Protein AF-A0A917DH61-F1 (afdb_monomer_lite)

Radius of gyration: 12.41 Å; chains: 1; bounding box: 27×29×29 Å

Structure (mmCIF, N/CA/C/O backbone):
data_AF-A0A917DH61-F1
#
_entry.id   AF-A0A917DH61-F1
#
loop_
_atom_site.group_PDB
_atom_site.id
_atom_site.type_symbol
_atom_site.label_atom_id
_atom_site.label_alt_id
_atom_site.label_comp_id
_atom_site.label_asym_id
_atom_site.label_entity_id
_atom_site.label_seq_id
_atom_site.pdbx_PDB_ins_code
_atom_site.Cartn_x
_atom_site.Cartn_y
_atom_site.Cartn_z
_atom_site.occupancy
_atom_site.B_iso_or_equiv
_atom_site.auth_seq_id
_atom_site.auth_comp_id
_atom_site.auth_asym_id
_atom_site.auth_atom_id
_atom_site.pdbx_PDB_model_num
ATOM 1 N N . MET A 1 1 ? -0.639 18.824 13.195 1.00 48.50 1 MET A N 1
ATOM 2 C CA . MET A 1 1 ? -1.258 17.898 12.220 1.00 48.50 1 MET A CA 1
ATOM 3 C C . MET A 1 1 ? -0.191 17.577 11.191 1.00 48.50 1 MET A C 1
ATOM 5 O O . MET A 1 1 ? 0.442 18.518 10.734 1.00 48.50 1 MET A O 1
ATOM 9 N N . ALA A 1 2 ? 0.090 16.305 10.901 1.00 59.81 2 ALA A N 1
ATOM 10 C CA . ALA A 1 2 ? 1.034 15.977 9.833 1.00 59.81 2 ALA A CA 1
ATOM 11 C C . ALA A 1 2 ? 0.418 16.414 8.496 1.00 59.81 2 ALA A C 1
ATOM 13 O O . ALA A 1 2 ? -0.699 16.005 8.175 1.00 59.81 2 ALA A O 1
ATOM 14 N N . ASN A 1 3 ? 1.105 17.286 7.761 1.00 81.62 3 ASN A N 1
ATOM 15 C CA . ASN A 1 3 ? 0.682 17.672 6.420 1.00 81.62 3 ASN A CA 1
ATOM 16 C C . ASN A 1 3 ? 0.964 16.491 5.489 1.00 81.62 3 ASN A C 1
ATOM 18 O O . ASN A 1 3 ? 2.125 16.183 5.236 1.00 81.62 3 ASN A O 1
ATOM 22 N N . LEU A 1 4 ? -0.093 15.812 5.037 1.00 84.94 4 LEU A N 1
ATOM 23 C CA . LEU A 1 4 ? 0.026 14.737 4.054 1.00 84.94 4 LEU A CA 1
ATOM 24 C C . LEU A 1 4 ? 0.264 15.306 2.655 1.00 84.94 4 LEU A C 1
ATOM 26 O O . LEU A 1 4 ? -0.376 16.292 2.274 1.00 84.94 4 LEU A O 1
ATOM 30 N N . THR A 1 5 ? 1.105 14.633 1.873 1.00 88.81 5 THR A N 1
ATOM 31 C CA . THR A 1 5 ? 1.207 14.882 0.426 1.00 88.81 5 THR A CA 1
ATOM 32 C C . THR A 1 5 ? -0.046 14.376 -0.297 1.00 88.81 5 THR A C 1
ATOM 34 O O . THR A 1 5 ? -0.807 13.571 0.244 1.00 88.81 5 THR A O 1
ATOM 37 N N . ASP A 1 6 ? -0.280 14.820 -1.533 1.00 85.19 6 ASP A N 1
ATOM 38 C CA . ASP A 1 6 ? -1.412 14.314 -2.325 1.00 85.19 6 ASP A CA 1
ATOM 39 C C . ASP A 1 6 ? -1.281 12.817 -2.625 1.00 85.19 6 ASP A C 1
ATOM 41 O O . ASP A 1 6 ? -2.263 12.085 -2.544 1.00 85.19 6 ASP A O 1
ATOM 45 N N . VAL A 1 7 ? -0.050 12.341 -2.832 1.00 86.88 7 VAL A N 1
ATOM 46 C CA . VAL A 1 7 ? 0.255 10.911 -2.966 1.00 86.88 7 VAL A CA 1
ATOM 47 C C . VAL A 1 7 ? -0.136 10.142 -1.705 1.00 86.88 7 VAL A C 1
ATOM 49 O O . VAL A 1 7 ? -0.782 9.103 -1.790 1.00 86.88 7 VAL A O 1
ATOM 52 N N . GLU A 1 8 ? 0.220 10.644 -0.523 1.00 90.69 8 GLU A N 1
ATOM 53 C CA . GLU A 1 8 ? -0.079 9.961 0.738 1.00 90.69 8 GLU A CA 1
ATOM 54 C C . GLU A 1 8 ? -1.583 9.852 1.000 1.00 90.69 8 GLU A C 1
ATOM 56 O O . GLU A 1 8 ? -2.040 8.855 1.561 1.00 90.69 8 GLU A O 1
ATOM 61 N N . LYS A 1 9 ? -2.376 10.837 0.559 1.00 89.62 9 LYS A N 1
ATOM 62 C CA . LYS A 1 9 ? -3.839 10.799 0.698 1.00 89.62 9 LYS A CA 1
ATOM 63 C C . LYS A 1 9 ? -4.463 9.600 -0.024 1.00 89.62 9 LYS A C 1
ATOM 65 O O . LYS A 1 9 ? -5.498 9.118 0.434 1.00 89.62 9 LYS A O 1
ATOM 70 N N . HIS A 1 10 ? -3.825 9.073 -1.071 1.00 88.75 10 HIS A N 1
ATOM 71 C CA . HIS A 1 10 ? -4.290 7.876 -1.782 1.00 88.75 10 HIS A CA 1
ATOM 72 C C . HIS A 1 10 ? -4.228 6.596 -0.934 1.00 88.75 10 HIS A C 1
ATOM 74 O O . HIS A 1 10 ? -4.900 5.619 -1.253 1.00 88.75 10 HIS A O 1
ATOM 80 N N . TYR A 1 11 ? -3.449 6.588 0.152 1.00 92.75 11 TYR A N 1
ATOM 81 C CA . TYR A 1 11 ? -3.307 5.428 1.038 1.00 92.75 11 TYR A CA 1
ATOM 82 C C . TYR A 1 11 ? -4.138 5.547 2.321 1.00 92.75 11 TYR A C 1
ATOM 84 O O . TYR A 1 11 ? -3.966 4.758 3.252 1.00 92.75 11 TYR A O 1
ATOM 92 N N . LEU A 1 12 ? -5.041 6.529 2.395 1.00 93.00 12 LEU A N 1
ATOM 93 C CA . LEU A 1 12 ? -5.978 6.646 3.506 1.00 93.00 12 LEU A CA 1
ATOM 94 C C . LEU A 1 12 ? -6.954 5.468 3.505 1.00 93.00 12 LEU A C 1
ATOM 96 O O . LEU A 1 12 ? -7.626 5.201 2.508 1.00 93.00 12 LEU A O 1
ATOM 100 N N . ILE A 1 13 ? -7.077 4.824 4.662 1.00 94.06 13 ILE A N 1
ATOM 101 C CA . ILE A 1 13 ? -8.104 3.813 4.930 1.00 94.06 13 ILE A CA 1
ATOM 102 C C . ILE A 1 13 ? -9.349 4.469 5.553 1.00 94.06 13 ILE A C 1
ATOM 104 O O . ILE A 1 13 ? -9.340 5.652 5.915 1.00 94.06 13 ILE A O 1
ATOM 108 N N . THR A 1 14 ? -10.451 3.728 5.657 1.00 94.62 14 THR A N 1
ATOM 109 C CA . THR A 1 14 ? -11.762 4.268 6.072 1.00 94.62 14 THR A CA 1
ATOM 110 C C . THR A 1 14 ? -11.862 4.646 7.554 1.00 94.62 14 THR A C 1
ATOM 112 O O . THR A 1 14 ? -12.818 5.318 7.941 1.00 94.62 14 THR A O 1
ATOM 115 N N . ASP A 1 15 ? -10.868 4.285 8.371 1.00 94.69 15 ASP A N 1
ATOM 116 C CA . ASP A 1 15 ? -10.806 4.617 9.794 1.00 94.69 15 ASP A CA 1
ATOM 117 C C . ASP A 1 15 ? -10.911 6.121 10.109 1.00 94.69 15 ASP A C 1
ATOM 119 O O . ASP A 1 15 ? -10.683 7.017 9.290 1.00 94.69 15 ASP A O 1
ATOM 123 N N . ASN A 1 16 ? -11.183 6.392 11.387 1.00 91.56 16 ASN A N 1
ATOM 124 C CA . ASN A 1 16 ? -11.185 7.726 11.974 1.00 91.56 16 ASN A CA 1
ATOM 125 C C . ASN A 1 16 ? -9.915 7.997 12.799 1.00 91.56 16 ASN A C 1
ATOM 127 O O . ASN A 1 16 ? -9.175 7.090 13.190 1.00 91.56 16 ASN A O 1
ATOM 131 N N . GLY A 1 17 ? -9.680 9.277 13.103 1.00 92.19 17 GLY A N 1
ATOM 132 C CA . GLY A 1 17 ? -8.552 9.706 13.933 1.00 92.19 17 GLY A CA 1
ATOM 133 C C . GLY A 1 17 ? -7.205 9.305 13.331 1.00 92.19 17 GLY A C 1
ATOM 134 O O . GLY A 1 17 ? -7.007 9.439 12.127 1.00 92.19 17 GLY A O 1
ATOM 135 N N . ASN A 1 18 ? -6.289 8.810 14.166 1.00 92.81 18 ASN A N 1
ATOM 136 C CA . ASN A 1 18 ? -4.944 8.430 13.726 1.00 92.81 18 ASN A CA 1
ATOM 137 C C . ASN A 1 18 ? -4.900 7.081 12.997 1.00 92.81 18 ASN A C 1
ATOM 139 O O . ASN A 1 18 ? -3.976 6.829 12.232 1.00 92.81 18 ASN A O 1
ATOM 143 N N . LYS A 1 19 ? -5.901 6.212 13.185 1.00 94.31 19 LYS A N 1
ATOM 144 C CA . LYS A 1 19 ? -5.906 4.878 12.564 1.00 94.31 19 LYS A CA 1
ATOM 145 C C . LYS A 1 19 ? -5.972 4.943 11.037 1.00 94.31 19 LYS A C 1
ATOM 147 O O . LYS A 1 19 ? -5.417 4.073 10.381 1.00 94.31 19 LYS A O 1
ATOM 152 N N . LYS A 1 20 ? -6.555 6.007 10.477 1.00 94.19 20 LYS A N 1
ATOM 153 C CA . LYS A 1 20 ? -6.629 6.233 9.024 1.00 94.19 20 LYS A CA 1
ATOM 154 C C . LYS A 1 20 ? -5.269 6.363 8.336 1.00 94.19 20 LYS A C 1
ATOM 156 O O . LYS A 1 20 ? -5.193 6.199 7.124 1.00 94.19 20 LYS A O 1
ATOM 161 N N . PHE A 1 21 ? -4.219 6.664 9.103 1.00 95.12 21 PHE A N 1
ATOM 162 C CA . PHE A 1 21 ? -2.850 6.781 8.607 1.00 95.12 21 PHE A CA 1
ATOM 163 C C . PHE A 1 21 ? -2.073 5.461 8.675 1.00 95.12 21 PHE A C 1
ATOM 165 O O . PHE A 1 21 ? -0.942 5.418 8.222 1.00 95.12 21 PHE A O 1
ATOM 172 N N . TYR A 1 22 ? -2.667 4.369 9.173 1.00 96.19 22 TYR A N 1
ATOM 173 C CA . TYR A 1 22 ? -1.954 3.109 9.409 1.00 96.19 22 TYR A CA 1
ATOM 174 C C . TYR A 1 22 ? -1.188 2.588 8.182 1.00 96.19 22 TYR A C 1
ATOM 176 O O . TYR A 1 22 ? -0.031 2.190 8.302 1.00 96.19 22 TYR A O 1
ATOM 184 N N . LEU A 1 23 ? -1.808 2.624 6.998 1.00 95.88 23 LEU A N 1
ATOM 185 C CA . LEU A 1 23 ? -1.148 2.187 5.767 1.00 95.88 23 LEU A CA 1
ATOM 186 C C . LEU A 1 23 ? -0.086 3.189 5.286 1.00 95.88 23 LEU A C 1
ATOM 188 O O . LEU A 1 23 ? 0.946 2.775 4.769 1.00 95.88 23 LEU A O 1
ATOM 192 N N . ILE A 1 24 ? -0.307 4.491 5.498 1.00 95.62 24 ILE A N 1
ATOM 193 C CA . ILE A 1 24 ? 0.672 5.546 5.192 1.00 95.62 24 ILE A CA 1
ATOM 194 C C . ILE A 1 24 ? 1.927 5.353 6.045 1.00 95.62 24 ILE A C 1
ATOM 196 O O . ILE A 1 24 ? 3.030 5.355 5.508 1.00 95.62 24 ILE A O 1
ATOM 200 N N . ASP A 1 25 ? 1.759 5.141 7.349 1.00 96.94 25 ASP A N 1
ATOM 201 C CA . ASP A 1 25 ? 2.864 4.929 8.284 1.00 96.94 25 ASP A CA 1
ATOM 202 C C . ASP A 1 25 ? 3.666 3.676 7.898 1.00 96.94 25 ASP A C 1
ATOM 204 O O . ASP A 1 25 ? 4.893 3.726 7.813 1.00 96.94 25 ASP A O 1
ATOM 208 N N . PHE A 1 26 ? 2.974 2.579 7.559 1.00 97.56 26 PHE A N 1
ATOM 209 C CA . PHE A 1 26 ? 3.606 1.356 7.057 1.00 97.56 26 PHE A CA 1
ATOM 210 C C . PHE A 1 26 ? 4.409 1.598 5.770 1.00 97.56 26 PHE A C 1
ATOM 212 O O . PHE A 1 26 ? 5.522 1.089 5.625 1.00 97.56 26 PHE A O 1
ATOM 219 N N . ILE A 1 27 ? 3.859 2.364 4.823 1.00 97.31 27 ILE A N 1
ATOM 220 C CA . ILE A 1 27 ? 4.537 2.688 3.564 1.00 97.31 27 ILE A CA 1
ATOM 221 C C . ILE A 1 27 ? 5.789 3.524 3.832 1.00 97.31 27 ILE A C 1
ATOM 223 O O . ILE A 1 27 ? 6.858 3.155 3.349 1.00 97.31 27 ILE A O 1
ATOM 227 N N . LYS A 1 28 ? 5.687 4.585 4.641 1.00 97.06 28 LYS A N 1
ATOM 228 C CA . LYS A 1 28 ? 6.816 5.466 4.981 1.00 97.06 28 LYS A CA 1
ATOM 229 C C . LYS A 1 28 ? 7.965 4.703 5.621 1.00 97.06 28 LYS A C 1
ATOM 231 O O . LYS A 1 28 ? 9.093 4.791 5.149 1.00 97.06 28 LYS A O 1
ATOM 236 N N . GLU A 1 29 ? 7.664 3.873 6.618 1.00 97.81 29 GLU A N 1
ATOM 237 C CA . GLU A 1 29 ? 8.666 3.037 7.287 1.00 97.81 29 GLU A CA 1
ATOM 238 C C . GLU A 1 29 ? 9.419 2.141 6.287 1.00 97.81 29 GLU A C 1
ATOM 240 O O . GLU A 1 29 ? 10.622 1.912 6.414 1.00 97.81 29 GLU A O 1
ATOM 245 N N . ASN A 1 30 ? 8.734 1.627 5.262 1.00 98.19 30 ASN A N 1
ATOM 246 C CA . ASN A 1 30 ? 9.349 0.751 4.267 1.00 98.19 30 ASN A CA 1
ATOM 247 C C . ASN A 1 30 ? 10.011 1.500 3.100 1.00 98.19 30 ASN A C 1
ATOM 249 O O . ASN A 1 30 ? 10.916 0.943 2.476 1.00 98.19 30 ASN A O 1
ATOM 253 N N . GLN A 1 31 ? 9.635 2.753 2.847 1.00 97.31 31 GLN A N 1
ATOM 254 C CA . GLN A 1 31 ? 10.371 3.668 1.971 1.00 97.31 31 GLN A CA 1
ATOM 255 C C . GLN A 1 31 ? 11.703 4.077 2.604 1.00 97.31 31 GLN A C 1
ATOM 257 O O . GLN A 1 31 ? 12.744 3.977 1.961 1.00 97.31 31 GLN A O 1
ATOM 262 N N . GLU A 1 32 ? 11.701 4.431 3.891 1.00 97.56 32 GLU A N 1
ATOM 263 C CA . GLU A 1 32 ? 12.918 4.742 4.656 1.00 97.56 32 GLU A CA 1
ATOM 264 C C . GLU A 1 32 ? 13.892 3.554 4.705 1.00 97.56 32 GLU A C 1
ATOM 266 O O . GLU A 1 32 ? 15.109 3.730 4.716 1.00 97.56 32 GLU A O 1
ATOM 271 N N . ARG A 1 33 ? 13.360 2.326 4.678 1.00 97.38 33 ARG A N 1
ATOM 272 C CA . ARG A 1 33 ? 14.140 1.079 4.595 1.00 97.38 33 ARG A CA 1
ATOM 273 C C . ARG A 1 33 ? 14.578 0.695 3.179 1.00 97.38 33 ARG A C 1
ATOM 275 O O . ARG A 1 33 ? 15.216 -0.343 3.027 1.00 97.38 33 ARG A O 1
ATOM 282 N N . GLY A 1 34 ? 14.207 1.462 2.156 1.00 97.19 34 GLY A N 1
ATOM 283 C CA . GLY A 1 34 ? 14.540 1.183 0.756 1.00 97.19 34 GLY A CA 1
ATOM 284 C C . GLY A 1 34 ? 13.789 0.004 0.125 1.00 97.19 34 GLY A C 1
ATOM 285 O O . GLY A 1 34 ? 14.173 -0.442 -0.950 1.00 97.19 34 GLY A O 1
ATOM 286 N N . LYS A 1 35 ? 12.728 -0.509 0.764 1.00 97.75 35 LYS A N 1
ATOM 287 C CA . LYS A 1 35 ? 11.921 -1.637 0.251 1.00 97.75 35 LYS A CA 1
ATOM 288 C C . LYS A 1 35 ? 10.801 -1.201 -0.691 1.00 97.75 35 LYS A C 1
ATOM 290 O O . LYS A 1 35 ? 10.310 -1.993 -1.491 1.00 97.75 35 LYS A O 1
ATOM 295 N N . LEU A 1 36 ? 10.353 0.045 -0.562 1.00 98.00 36 LEU A N 1
ATOM 296 C CA . LEU A 1 36 ? 9.324 0.649 -1.403 1.00 98.00 36 LEU A CA 1
ATOM 297 C C . LEU A 1 36 ? 9.859 1.940 -2.019 1.00 98.00 36 LEU A C 1
ATOM 299 O O . LEU A 1 36 ? 10.642 2.658 -1.401 1.00 98.00 36 LEU A O 1
ATOM 303 N N . GLY A 1 37 ? 9.410 2.237 -3.235 1.00 96.06 37 GLY A N 1
ATOM 304 C CA . GLY A 1 37 ? 9.631 3.532 -3.870 1.00 96.06 37 GLY A CA 1
ATOM 305 C C . GLY A 1 37 ? 8.598 4.565 -3.426 1.00 96.06 37 GLY A C 1
ATOM 306 O O . GLY A 1 37 ? 7.744 4.284 -2.592 1.00 96.06 37 GLY A O 1
ATOM 307 N N . GLU A 1 38 ? 8.640 5.760 -4.012 1.00 92.56 38 GLU A N 1
ATOM 308 C CA . GLU A 1 38 ? 7.827 6.913 -3.584 1.00 92.56 38 GLU A CA 1
ATOM 309 C C . GLU A 1 38 ? 6.308 6.695 -3.697 1.00 92.56 38 GLU A C 1
ATOM 311 O O . GLU A 1 38 ? 5.539 7.233 -2.900 1.00 92.56 38 GLU A O 1
ATOM 316 N N . ILE A 1 39 ? 5.862 5.898 -4.675 1.00 93.62 39 ILE A N 1
ATOM 317 C CA . ILE A 1 39 ? 4.438 5.725 -4.997 1.00 93.62 39 ILE A CA 1
ATOM 318 C C . ILE A 1 39 ? 4.110 4.234 -5.191 1.00 93.62 39 ILE A C 1
ATOM 320 O O . ILE A 1 39 ? 3.849 3.809 -6.321 1.00 93.62 39 ILE A O 1
ATOM 324 N N . PRO A 1 40 ? 4.186 3.403 -4.135 1.00 95.81 40 PRO A N 1
ATOM 325 C CA . PRO A 1 40 ? 3.944 1.976 -4.268 1.00 95.81 40 PRO A CA 1
ATOM 326 C C . PRO A 1 40 ? 2.481 1.693 -4.618 1.00 95.81 40 PRO A C 1
ATOM 328 O O . PRO A 1 40 ? 1.549 2.366 -4.174 1.00 95.81 40 PRO A O 1
ATOM 331 N N . MET A 1 41 ? 2.275 0.646 -5.403 1.00 95.19 41 MET A N 1
ATOM 332 C CA . MET A 1 41 ? 0.941 0.159 -5.728 1.00 95.19 41 MET A CA 1
ATOM 333 C C . MET A 1 41 ? 0.358 -0.593 -4.527 1.00 95.19 41 MET A C 1
ATOM 335 O O . MET A 1 41 ? 1.062 -1.359 -3.878 1.00 95.19 41 MET A O 1
ATOM 339 N N . VAL A 1 42 ? -0.929 -0.424 -4.238 1.00 95.56 42 VAL A N 1
ATOM 340 C CA . VAL A 1 42 ? -1.635 -1.178 -3.197 1.00 95.56 42 VAL A CA 1
ATOM 341 C C . VAL A 1 42 ? -2.590 -2.160 -3.856 1.00 95.56 42 VAL A C 1
ATOM 343 O O . VAL A 1 42 ? -3.366 -1.808 -4.750 1.00 95.56 42 VAL A O 1
ATOM 346 N N . VAL A 1 43 ? -2.534 -3.403 -3.390 1.00 95.62 43 VAL A N 1
ATOM 347 C CA . VAL A 1 43 ? -3.393 -4.507 -3.811 1.00 95.62 43 VAL A CA 1
ATOM 348 C C . VAL A 1 43 ? -4.101 -5.041 -2.572 1.00 95.62 43 VAL A C 1
ATOM 350 O O . VAL A 1 43 ? -3.437 -5.441 -1.623 1.00 95.62 43 VAL A O 1
ATOM 353 N N . VAL A 1 44 ? -5.431 -5.057 -2.577 1.00 96.25 44 VAL A N 1
ATOM 354 C CA . VAL A 1 44 ? -6.261 -5.597 -1.491 1.00 96.25 44 VAL A CA 1
ATOM 355 C C . VAL A 1 44 ? -6.906 -6.886 -1.983 1.00 96.25 44 VAL A C 1
ATOM 357 O O . VAL A 1 44 ? -7.622 -6.866 -2.982 1.00 96.25 44 VAL A O 1
ATOM 360 N N . ASP A 1 45 ? -6.615 -8.011 -1.329 1.00 96.19 45 ASP A N 1
ATOM 361 C CA . ASP A 1 45 ? -7.144 -9.342 -1.670 1.00 96.19 45 ASP A CA 1
ATOM 362 C C . ASP A 1 45 ? -7.008 -9.681 -3.168 1.00 96.19 45 ASP A C 1
ATOM 364 O O . ASP A 1 45 ? -7.941 -10.118 -3.844 1.00 96.19 45 ASP A O 1
ATOM 368 N N . GLY A 1 46 ? -5.818 -9.411 -3.714 1.00 93.56 46 GLY A N 1
ATOM 369 C CA . GLY A 1 46 ? -5.486 -9.638 -5.123 1.00 93.56 46 GLY A CA 1
ATOM 370 C C . GLY A 1 46 ? -6.042 -8.594 -6.099 1.00 93.56 46 GLY A C 1
ATOM 371 O O . GLY A 1 46 ? -5.752 -8.671 -7.292 1.00 93.56 46 GLY A O 1
ATOM 372 N N . LYS A 1 47 ? -6.800 -7.596 -5.626 1.00 92.31 47 LYS A N 1
ATOM 373 C CA . LYS A 1 47 ? -7.360 -6.519 -6.453 1.00 92.31 47 LYS A CA 1
ATOM 374 C C . LYS A 1 47 ? -6.547 -5.229 -6.304 1.00 92.31 47 LYS A C 1
ATOM 376 O O . LYS A 1 47 ? -6.467 -4.686 -5.203 1.00 92.31 47 LYS A O 1
ATOM 381 N N . PRO A 1 48 ? -5.954 -4.704 -7.386 1.00 91.06 48 PRO A N 1
ATOM 382 C CA . PRO A 1 48 ? -5.380 -3.363 -7.401 1.00 91.06 48 PRO A CA 1
ATOM 383 C C . PRO A 1 48 ? -6.378 -2.291 -6.959 1.00 91.06 48 PRO A C 1
ATOM 385 O O . PRO A 1 48 ? -7.464 -2.191 -7.529 1.00 91.06 48 PRO A O 1
ATOM 388 N N . VAL A 1 49 ? -5.997 -1.472 -5.980 1.00 89.19 49 VAL A N 1
ATOM 389 C CA . VAL A 1 49 ? -6.825 -0.351 -5.492 1.00 89.19 49 VAL A CA 1
ATOM 390 C C . VAL A 1 49 ? -6.148 1.003 -5.656 1.00 89.19 49 VAL A C 1
ATOM 392 O O . VAL A 1 49 ? -6.833 2.020 -5.669 1.00 89.19 49 VAL A O 1
ATOM 395 N N . THR A 1 50 ? -4.826 1.035 -5.843 1.00 80.62 50 THR A N 1
ATOM 396 C CA . THR A 1 50 ? -4.106 2.253 -6.220 1.00 80.62 50 THR A CA 1
ATOM 397 C C . THR A 1 50 ? -3.262 2.027 -7.469 1.00 80.62 50 THR A C 1
ATOM 399 O O . THR A 1 50 ? -2.782 0.924 -7.728 1.00 80.62 50 THR A O 1
ATOM 402 N N . TYR A 1 51 ? -3.072 3.086 -8.255 1.00 72.88 51 TYR A N 1
ATOM 403 C CA . TYR A 1 51 ? -2.147 3.114 -9.384 1.00 72.88 51 TYR A CA 1
ATOM 404 C C . TYR A 1 51 ? -1.416 4.454 -9.381 1.00 72.88 51 TYR A C 1
ATOM 406 O O . TYR A 1 51 ? -2.062 5.492 -9.265 1.00 72.88 51 TYR A O 1
ATOM 414 N N . HIS A 1 52 ? -0.094 4.458 -9.578 1.00 69.69 52 HIS A N 1
ATOM 415 C CA . HIS A 1 52 ? 0.711 5.692 -9.551 1.00 69.69 52 HIS A CA 1
ATOM 416 C C . HIS A 1 52 ? 0.372 6.692 -10.670 1.00 69.69 52 HIS A C 1
ATOM 418 O O . HIS A 1 52 ? 0.843 7.822 -10.646 1.00 69.69 52 HIS A O 1
ATOM 424 N N . TYR A 1 53 ? -0.402 6.267 -11.671 1.00 66.44 53 TYR A N 1
ATOM 425 C CA . TYR A 1 53 ? -0.790 7.052 -12.844 1.00 66.44 53 TYR A CA 1
ATOM 426 C C . TYR A 1 53 ? -2.284 7.417 -12.878 1.00 66.44 53 TYR A C 1
ATOM 428 O O . TYR A 1 53 ? -2.735 7.989 -13.868 1.00 66.44 53 TYR A O 1
ATOM 436 N N . LYS A 1 54 ? -3.067 7.065 -11.847 1.00 66.62 54 LYS A N 1
ATOM 437 C CA . LYS A 1 54 ? -4.479 7.461 -11.731 1.00 66.62 54 LYS A CA 1
ATOM 438 C C . LYS A 1 54 ? -4.671 8.405 -10.555 1.00 66.62 54 LYS A C 1
ATOM 440 O O . LYS A 1 54 ? -4.154 8.157 -9.470 1.00 66.62 54 LYS A O 1
ATOM 445 N N . GLU A 1 55 ? -5.493 9.425 -10.767 1.00 64.81 55 GLU A N 1
ATOM 446 C CA . GLU A 1 55 ? -6.106 10.156 -9.663 1.00 64.81 55 GLU A CA 1
ATOM 447 C C . GLU A 1 55 ? -7.043 9.211 -8.908 1.00 64.81 55 GLU A C 1
ATOM 449 O O . GLU A 1 55 ? -7.903 8.550 -9.501 1.00 64.81 55 GLU A O 1
ATOM 454 N N . LEU A 1 56 ? -6.837 9.109 -7.599 1.00 64.56 56 LEU A N 1
ATOM 455 C CA . LEU A 1 5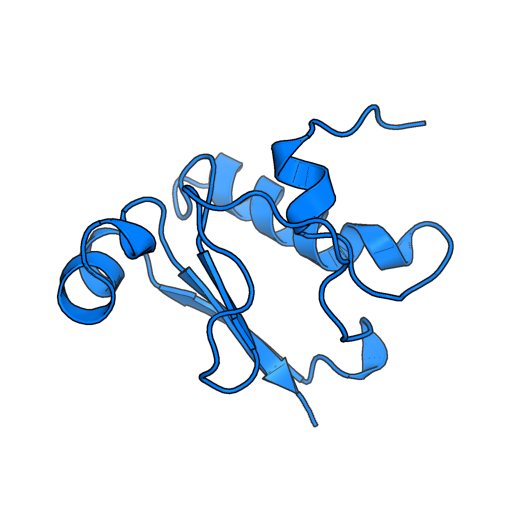6 ? -7.663 8.302 -6.715 1.00 64.56 56 LEU A CA 1
ATOM 456 C C . LEU A 1 56 ? -8.488 9.264 -5.876 1.00 64.56 56 LEU A C 1
ATOM 458 O O . LEU A 1 56 ? -8.015 9.832 -4.896 1.00 64.56 56 LEU A O 1
ATOM 462 N N . ASN A 1 57 ? -9.737 9.452 -6.289 1.00 60.62 57 ASN A N 1
ATOM 463 C CA . ASN A 1 57 ? -10.669 10.347 -5.604 1.00 60.62 57 ASN A CA 1
ATOM 464 C C . ASN A 1 57 ? -11.312 9.700 -4.367 1.00 60.62 57 ASN A C 1
ATOM 466 O O . ASN A 1 57 ? -12.095 10.341 -3.669 1.00 60.62 57 ASN A O 1
ATOM 470 N N . GLU A 1 58 ? -10.988 8.438 -4.082 1.00 68.31 58 GLU A N 1
ATOM 471 C CA . GLU A 1 58 ? -11.628 7.647 -3.039 1.00 68.31 58 GLU A CA 1
ATOM 472 C C . GLU A 1 58 ? -10.591 6.992 -2.126 1.00 68.31 58 GLU A C 1
ATOM 474 O O . GLU A 1 58 ? -9.527 6.550 -2.562 1.00 68.31 58 GLU A O 1
ATOM 479 N N . LYS A 1 59 ? -10.917 6.948 -0.830 1.00 78.56 59 LYS A N 1
ATOM 480 C CA . LYS A 1 59 ? -10.140 6.213 0.172 1.00 78.56 59 LYS A CA 1
ATOM 481 C C . LYS A 1 59 ? -10.122 4.727 -0.175 1.00 78.56 59 LYS A C 1
ATOM 483 O O . LYS A 1 59 ? -11.077 4.206 -0.748 1.00 78.56 59 LYS A O 1
ATOM 488 N N . ILE A 1 60 ? -9.099 4.020 0.290 1.00 89.25 60 ILE A N 1
ATOM 489 C CA . ILE A 1 60 ? -9.086 2.561 0.219 1.00 89.25 60 ILE A CA 1
ATOM 490 C C . ILE A 1 60 ? -10.189 2.042 1.146 1.00 89.25 60 ILE A C 1
ATOM 492 O O . ILE A 1 60 ? -10.167 2.308 2.348 1.00 89.25 60 ILE A O 1
ATOM 496 N N . GLY A 1 61 ? -11.155 1.318 0.574 1.00 90.75 61 GLY A N 1
ATOM 497 C CA . GLY A 1 61 ? -12.388 0.848 1.218 1.00 90.75 61 GLY A CA 1
ATOM 498 C C . GLY A 1 61 ? -12.215 -0.252 2.272 1.00 90.75 61 GLY A C 1
ATOM 499 O O . GLY A 1 61 ? -13.049 -1.145 2.343 1.00 90.75 61 GLY A O 1
ATOM 500 N N . ILE A 1 62 ? -11.141 -0.212 3.060 1.00 94.25 62 ILE A N 1
ATOM 501 C CA . ILE A 1 62 ? -10.870 -1.123 4.179 1.00 94.25 62 ILE A CA 1
ATOM 502 C C . ILE A 1 62 ? -10.664 -0.323 5.465 1.00 94.25 62 ILE A C 1
ATOM 504 O O . ILE A 1 62 ? -10.401 0.882 5.418 1.00 94.25 62 ILE A O 1
ATOM 508 N N . SER A 1 63 ? -10.764 -0.977 6.614 1.00 95.94 63 SER A N 1
ATOM 509 C CA . SER A 1 63 ? -10.343 -0.458 7.915 1.00 95.94 63 SER A CA 1
ATOM 510 C C . SER A 1 63 ? -9.136 -1.232 8.451 1.00 95.94 63 SER A C 1
ATOM 512 O O . SER A 1 63 ? -8.829 -2.335 8.004 1.00 95.94 63 SER A O 1
ATOM 514 N N . LYS A 1 64 ? -8.449 -0.691 9.460 1.00 96.00 64 LYS A N 1
ATOM 515 C CA . LYS A 1 64 ? -7.317 -1.348 10.121 1.00 96.00 64 LYS A CA 1
ATOM 516 C C . LYS A 1 64 ? -7.721 -2.692 10.726 1.00 96.00 64 LYS A C 1
ATOM 518 O O . LYS A 1 64 ? -6.902 -3.603 10.763 1.00 96.00 64 LYS A O 1
ATOM 523 N N . ASN A 1 65 ? -8.953 -2.803 11.218 1.00 96.44 65 ASN A N 1
ATOM 524 C CA . ASN A 1 65 ? -9.445 -4.030 11.837 1.00 96.44 65 ASN A CA 1
ATOM 525 C C . ASN A 1 65 ? -9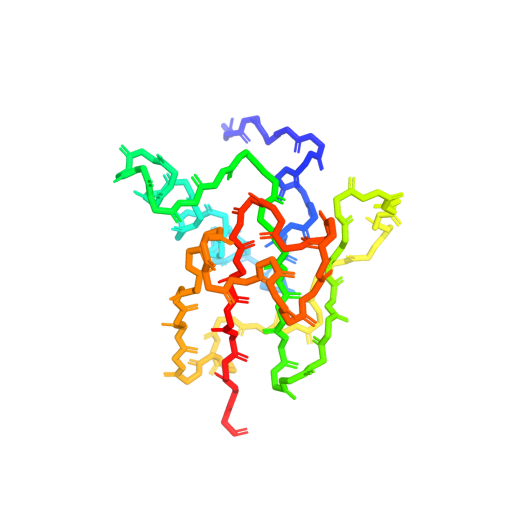.728 -5.134 10.807 1.00 96.44 65 ASN A C 1
ATOM 527 O O . ASN A 1 65 ? -9.714 -6.303 11.181 1.00 96.44 65 ASN A O 1
ATOM 531 N N . ASP A 1 66 ? -9.937 -4.776 9.537 1.00 96.38 66 ASP A N 1
ATOM 532 C CA . ASP A 1 66 ? -10.122 -5.750 8.459 1.00 96.38 66 ASP A CA 1
ATOM 533 C C . ASP A 1 66 ? -8.788 -6.376 8.041 1.00 96.38 66 ASP A C 1
ATOM 535 O O . ASP A 1 66 ? -8.768 -7.483 7.516 1.00 96.38 66 ASP A O 1
ATOM 539 N N . ILE A 1 67 ? -7.662 -5.694 8.281 1.00 97.50 67 ILE A N 1
ATOM 540 C CA . ILE A 1 67 ? -6.334 -6.131 7.845 1.00 97.50 67 ILE A CA 1
ATOM 541 C C . ILE A 1 67 ? -5.868 -7.320 8.687 1.00 97.50 67 ILE A C 1
ATOM 543 O O . ILE A 1 67 ? -5.533 -7.199 9.866 1.00 97.50 67 ILE A O 1
ATOM 547 N N . LYS A 1 68 ? -5.758 -8.472 8.030 1.00 98.00 68 LYS A N 1
ATOM 548 C CA . LYS A 1 68 ? -5.189 -9.699 8.584 1.00 98.00 68 LYS A CA 1
ATOM 549 C C . LYS A 1 68 ? -3.666 -9.692 8.518 1.00 98.00 68 LYS A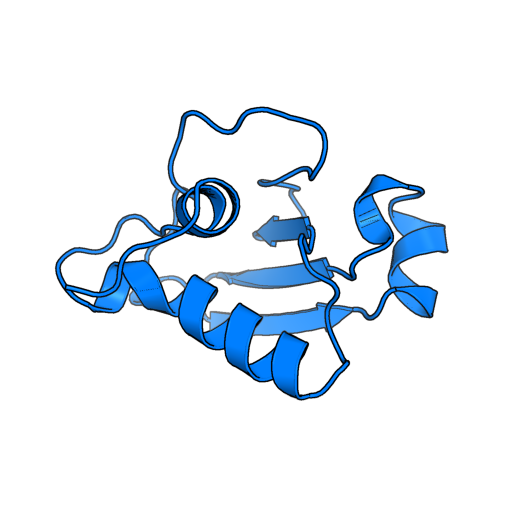 C 1
ATOM 551 O O . LYS A 1 68 ? -3.006 -10.064 9.485 1.00 98.00 68 LYS A O 1
ATOM 556 N N . ARG A 1 69 ? -3.098 -9.294 7.374 1.00 97.62 69 ARG A N 1
ATOM 557 C CA . ARG A 1 69 ? -1.648 -9.110 7.198 1.00 97.62 69 ARG A CA 1
ATOM 558 C C . ARG A 1 69 ? -1.329 -8.199 6.016 1.00 97.62 69 ARG A C 1
ATOM 560 O O . ARG A 1 69 ? -2.152 -8.028 5.119 1.00 97.62 69 ARG A O 1
ATOM 567 N N . ILE A 1 70 ? -0.110 -7.665 6.016 1.00 98.25 70 ILE A N 1
ATOM 568 C CA . ILE A 1 70 ? 0.452 -6.873 4.920 1.00 98.25 70 ILE A CA 1
ATOM 569 C C . ILE A 1 70 ? 1.783 -7.495 4.496 1.00 98.25 70 ILE A C 1
ATOM 571 O O . ILE A 1 70 ? 2.609 -7.835 5.342 1.00 98.25 70 ILE A O 1
ATOM 575 N N . GLU A 1 71 ? 1.990 -7.633 3.192 1.00 98.19 71 GLU A N 1
ATOM 576 C CA . GLU A 1 71 ? 3.223 -8.128 2.580 1.00 98.19 71 GLU A CA 1
ATOM 577 C C . GLU A 1 71 ? 3.761 -7.102 1.575 1.00 98.19 71 GLU A C 1
ATOM 579 O O . GLU A 1 71 ? 2.997 -6.372 0.941 1.00 98.19 71 GLU A O 1
ATOM 584 N N . ILE A 1 72 ? 5.084 -7.057 1.408 1.00 98.25 72 ILE A N 1
ATOM 585 C CA . ILE A 1 72 ? 5.744 -6.201 0.416 1.00 98.25 72 ILE A CA 1
ATOM 586 C C . ILE A 1 72 ? 6.311 -7.070 -0.694 1.00 98.25 72 ILE A C 1
ATOM 588 O O . ILE A 1 72 ? 7.004 -8.056 -0.444 1.00 98.25 72 ILE A O 1
ATOM 592 N N . MET A 1 73 ? 6.043 -6.660 -1.926 1.00 97.94 73 MET A N 1
ATOM 593 C CA . MET A 1 73 ? 6.718 -7.150 -3.114 1.00 97.94 73 MET A CA 1
ATOM 594 C C . MET A 1 73 ? 7.548 -6.004 -3.688 1.00 97.94 73 MET A C 1
ATOM 596 O O . MET A 1 73 ? 7.002 -5.036 -4.210 1.00 97.94 73 MET A O 1
ATOM 600 N N . GLU A 1 74 ? 8.866 -6.099 -3.543 1.00 98.12 74 GLU A N 1
ATOM 601 C CA . GLU A 1 74 ? 9.804 -5.080 -4.024 1.00 98.12 74 GLU A CA 1
ATOM 602 C C . GLU A 1 74 ? 9.805 -4.997 -5.559 1.00 98.12 74 GLU A C 1
ATOM 604 O O . GLU A 1 74 ? 9.400 -5.944 -6.241 1.00 98.12 74 GLU A O 1
ATOM 609 N N . SER A 1 75 ? 10.280 -3.867 -6.092 1.00 96.44 75 SER A N 1
ATOM 610 C CA . SER A 1 75 ? 10.210 -3.498 -7.516 1.00 96.44 75 SER A CA 1
ATOM 611 C C . SER A 1 75 ? 10.673 -4.607 -8.467 1.00 96.44 75 SER A C 1
ATOM 613 O O . SER A 1 75 ? 9.999 -4.900 -9.455 1.00 96.44 75 SER A O 1
ATOM 615 N N . GLU A 1 76 ? 11.781 -5.275 -8.146 1.00 96.81 76 GLU A N 1
ATOM 616 C CA . GLU A 1 76 ? 12.347 -6.373 -8.941 1.00 96.81 76 GLU A CA 1
ATOM 617 C C . GLU A 1 76 ? 11.362 -7.535 -9.137 1.00 96.81 76 GLU A C 1
ATOM 619 O O . GLU A 1 76 ? 11.327 -8.156 -10.200 1.00 96.81 76 GLU A O 1
ATOM 624 N N . LYS A 1 77 ? 10.532 -7.815 -8.125 1.00 97.00 77 LYS A N 1
ATOM 625 C CA . LYS A 1 77 ? 9.533 -8.893 -8.150 1.00 97.00 77 LYS A CA 1
ATOM 626 C C . LYS A 1 77 ? 8.180 -8.425 -8.675 1.00 97.00 77 LYS A C 1
ATOM 628 O O . LYS A 1 77 ? 7.450 -9.227 -9.253 1.00 97.00 77 LYS A O 1
ATOM 633 N N . SER A 1 78 ? 7.832 -7.154 -8.488 1.00 95.94 78 SER A 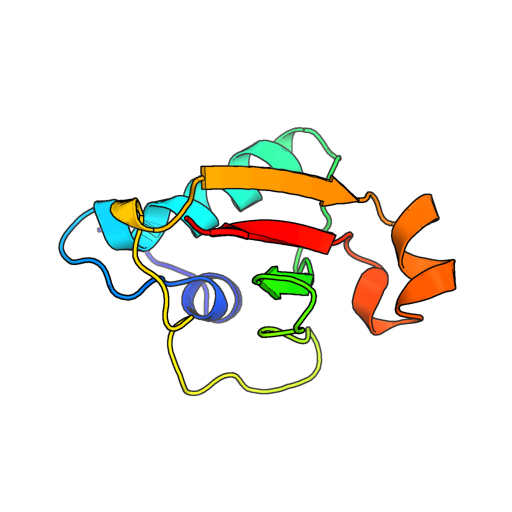N 1
ATOM 634 C CA . SER A 1 78 ? 6.536 -6.612 -8.902 1.00 95.94 78 SER A CA 1
ATOM 635 C C . SER A 1 78 ? 6.485 -6.185 -10.365 1.00 95.94 78 SER A C 1
ATOM 637 O O . SER A 1 78 ? 5.427 -6.311 -10.980 1.00 95.94 78 SER A O 1
ATOM 639 N N . ILE A 1 79 ? 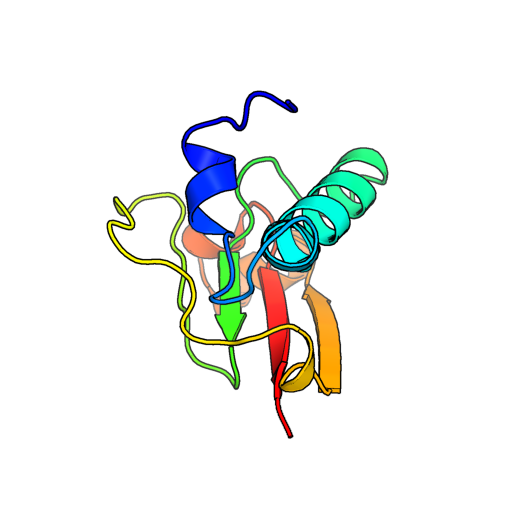7.585 -5.713 -10.957 1.00 95.88 79 ILE A N 1
ATOM 640 C CA . ILE A 1 79 ? 7.610 -5.293 -12.370 1.00 95.88 79 ILE A CA 1
ATOM 641 C C . ILE A 1 79 ? 7.201 -6.432 -13.325 1.00 95.88 79 ILE A C 1
ATOM 643 O O . ILE A 1 79 ? 6.363 -6.179 -14.191 1.00 95.88 79 ILE A O 1
ATOM 647 N N . PRO A 1 80 ? 7.684 -7.684 -13.181 1.00 96.81 80 PRO A N 1
ATOM 648 C CA . PRO A 1 80 ? 7.247 -8.785 -14.045 1.00 96.81 80 PRO A CA 1
ATOM 649 C C . PRO A 1 80 ? 5.742 -9.095 -13.978 1.00 96.81 80 PRO A C 1
ATOM 651 O O . PRO A 1 80 ? 5.194 -9.628 -14.937 1.00 96.81 80 PRO A O 1
ATOM 654 N N . LEU A 1 81 ? 5.072 -8.770 -12.865 1.00 94.00 81 LEU A N 1
ATOM 655 C CA . LEU A 1 81 ? 3.655 -9.085 -12.639 1.00 94.00 81 LEU A CA 1
ATOM 656 C C . LEU A 1 81 ? 2.719 -7.914 -12.965 1.00 94.00 81 LEU A C 1
ATOM 658 O O . LEU A 1 81 ? 1.620 -8.119 -13.471 1.00 94.00 81 LEU A O 1
ATOM 662 N N . PHE A 1 82 ? 3.153 -6.685 -12.679 1.00 91.25 82 PHE A N 1
ATOM 663 C CA . PHE A 1 82 ? 2.325 -5.476 -12.762 1.00 91.25 82 PHE A CA 1
ATOM 664 C C . PHE A 1 82 ? 2.850 -4.451 -13.780 1.00 91.25 82 PHE A C 1
ATOM 666 O O . PHE A 1 82 ? 2.282 -3.367 -13.940 1.00 91.25 82 PHE A O 1
ATOM 673 N N . GLY A 1 83 ? 3.945 -4.762 -14.476 1.00 92.12 83 GLY A N 1
ATOM 674 C CA . GLY A 1 83 ? 4.604 -3.858 -15.411 1.00 92.12 83 GLY A CA 1
ATOM 675 C C . GLY A 1 83 ? 5.030 -2.553 -14.739 1.00 92.12 83 GLY A C 1
ATOM 676 O O . GLY A 1 83 ? 5.447 -2.519 -13.580 1.00 92.12 83 GLY A O 1
ATOM 677 N N . ASN A 1 84 ? 4.868 -1.441 -15.460 1.00 92.00 84 ASN A N 1
ATOM 678 C CA . ASN A 1 84 ? 5.222 -0.108 -14.969 1.00 92.00 84 ASN A CA 1
ATOM 679 C C . ASN A 1 84 ? 4.454 0.287 -13.691 1.00 92.00 84 ASN A C 1
ATOM 681 O O . ASN A 1 84 ? 4.953 1.113 -12.933 1.00 92.00 84 ASN A O 1
ATOM 685 N N . ALA A 1 85 ? 3.271 -0.293 -13.436 1.00 90.12 85 ALA A N 1
ATOM 686 C CA . ALA A 1 85 ? 2.496 -0.049 -12.213 1.00 90.12 85 ALA A CA 1
ATOM 687 C C . ALA A 1 85 ? 3.205 -0.561 -10.949 1.00 90.12 85 ALA A C 1
ATOM 689 O O . ALA A 1 85 ? 3.050 0.017 -9.881 1.00 90.12 85 ALA A O 1
ATOM 690 N N . GLY A 1 86 ? 4.021 -1.611 -11.078 1.00 93.38 86 GLY A N 1
ATOM 691 C CA . GLY A 1 86 ? 4.761 -2.208 -9.970 1.00 93.38 86 GLY A CA 1
ATOM 692 C C . GLY A 1 86 ? 6.145 -1.606 -9.729 1.00 93.38 86 GLY A C 1
ATOM 693 O O . GLY A 1 86 ? 6.857 -2.100 -8.860 1.00 93.38 86 GLY A O 1
ATOM 694 N N . LYS A 1 87 ? 6.575 -0.577 -10.473 1.00 95.62 87 LYS A N 1
ATOM 695 C CA . LYS A 1 87 ? 7.976 -0.108 -10.441 1.00 95.62 87 LYS A CA 1
ATOM 696 C C . LYS A 1 87 ? 8.442 0.450 -9.093 1.00 95.62 87 LYS A C 1
ATOM 698 O O . LYS A 1 87 ? 9.638 0.475 -8.830 1.00 95.62 87 LYS A O 1
ATOM 703 N N . PHE A 1 88 ? 7.508 0.884 -8.250 1.00 96.56 88 PHE A N 1
ATOM 704 C CA . PHE A 1 88 ? 7.776 1.394 -6.902 1.00 96.56 88 PHE A CA 1
ATOM 705 C C . PHE A 1 88 ? 7.515 0.348 -5.807 1.00 96.56 88 PHE A C 1
ATOM 707 O O . PHE A 1 88 ? 7.430 0.691 -4.630 1.00 96.56 88 PHE A O 1
ATOM 714 N N . GLY A 1 89 ? 7.390 -0.925 -6.187 1.00 97.44 89 GLY A N 1
ATOM 715 C CA . GLY A 1 89 ? 6.961 -1.997 -5.298 1.00 97.44 89 GLY A CA 1
ATOM 716 C C . GLY A 1 89 ? 5.442 -2.048 -5.127 1.00 97.44 89 GLY A C 1
ATOM 717 O O . GLY A 1 89 ? 4.703 -1.161 -5.568 1.00 97.44 89 GLY A O 1
ATOM 718 N N . VAL A 1 90 ? 4.977 -3.129 -4.506 1.00 97.44 90 VAL A N 1
ATOM 719 C CA . VAL A 1 90 ? 3.564 -3.414 -4.251 1.00 97.44 90 VAL A CA 1
ATOM 720 C C . VAL A 1 90 ? 3.367 -3.744 -2.774 1.00 97.44 90 VAL A C 1
ATOM 722 O O . VAL A 1 90 ? 4.062 -4.593 -2.214 1.00 97.44 90 VAL A O 1
ATOM 725 N N . VAL A 1 91 ? 2.380 -3.098 -2.163 1.00 98.00 91 VAL A N 1
ATOM 726 C CA . VAL A 1 91 ? 1.859 -3.402 -0.833 1.00 98.00 91 VAL A CA 1
ATOM 727 C C . VAL A 1 91 ? 0.640 -4.302 -0.995 1.00 98.00 91 VAL A C 1
ATOM 729 O O . VAL A 1 91 ? -0.405 -3.874 -1.484 1.00 98.00 91 VAL A O 1
ATOM 732 N N . GLN A 1 92 ? 0.783 -5.562 -0.603 1.00 97.88 92 GLN A N 1
ATOM 733 C CA . GLN A 1 92 ? -0.283 -6.556 -0.634 1.00 97.88 92 GLN A CA 1
ATOM 734 C C . GLN A 1 92 ? -0.968 -6.596 0.726 1.00 97.88 92 GLN A C 1
ATOM 736 O O . GLN A 1 92 ? -0.345 -6.923 1.734 1.00 97.88 92 GLN A O 1
ATOM 741 N N . VAL A 1 93 ? -2.251 -6.267 0.752 1.00 98.19 93 VAL A N 1
ATOM 742 C CA . VAL A 1 93 ? -3.090 -6.271 1.944 1.00 98.19 93 VAL A CA 1
ATOM 743 C C . VAL A 1 93 ? -4.054 -7.443 1.849 1.00 98.19 93 VAL A C 1
ATOM 745 O O . VAL A 1 93 ? -4.756 -7.595 0.850 1.00 98.19 93 VAL A O 1
ATOM 748 N N . TYR A 1 94 ? -4.086 -8.257 2.897 1.00 98.06 94 TYR A N 1
ATOM 749 C CA . TYR A 1 94 ? -5.007 -9.380 3.029 1.00 98.06 94 TYR A CA 1
ATOM 750 C C . TYR A 1 94 ? -5.980 -9.091 4.162 1.00 98.06 94 TYR A C 1
ATOM 752 O O . TYR A 1 94 ? -5.534 -8.709 5.252 1.00 98.06 94 TYR A O 1
ATOM 760 N N . THR A 1 95 ? -7.274 -9.290 3.922 1.00 97.38 95 THR A N 1
ATOM 761 C CA . THR A 1 95 ? -8.326 -9.079 4.927 1.00 97.38 95 THR A CA 1
ATOM 762 C C . THR A 1 95 ? -8.842 -10.395 5.547 1.00 97.38 95 THR A C 1
ATOM 764 O O . THR A 1 95 ? -8.341 -11.474 5.203 1.00 97.38 95 THR A O 1
ATOM 767 N N . TYR A 1 96 ? -9.714 -10.318 6.566 1.00 94.31 96 TYR A N 1
ATOM 768 C 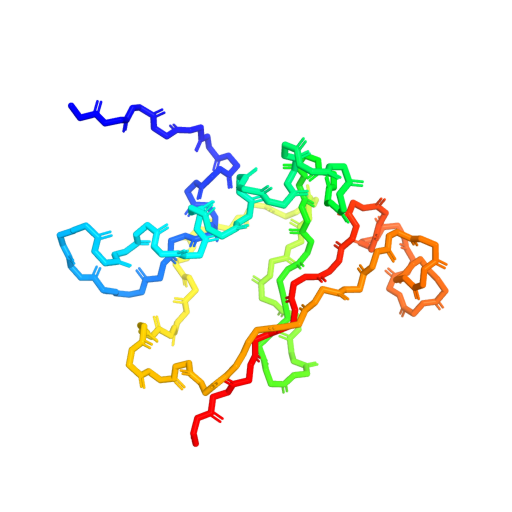CA . TYR A 1 96 ? -10.322 -11.479 7.251 1.00 94.31 96 TYR A CA 1
ATOM 769 C C . TYR A 1 96 ? -11.466 -12.130 6.473 1.00 94.31 96 TYR A C 1
ATOM 771 O O . TYR A 1 96 ? -12.277 -11.393 5.876 1.00 94.31 96 TYR A O 1
#

Organism: NCBI:txid1756020

Sequence (96 aa):
MANLTDVEKHYLITDNGNKKFYLIDFIKENQERGKLGEIPMVVVDGKPVTYHYKELNEKIGISKNDIKRIEIMESEKSIPLFGNAGKFGVVQVYTY

pLDDT: mean 91.18, std 10.19, range [48.5, 98.25]

Foldseek 3Di:
DPDDDQLQQQAFEPDDDPQRCVRVVVQVVCVVVVQFAPRAWEAEPNRTSDFPPDRRPDYDHHGPQQFPDKDKAGQVRQCVPPNPRCNRTYIYTYGD

Secondary structure (DSSP, 8-state):
-----HHHHTT-BS--GGGGGHHHHHHHHHHHTTSS-SS-EEEETTEE---TTS---S-BS--TTTEEEEEEE-HHHHHHHHGGGGTT-EEEEEE-